Protein AF-A0A8J5I8L0-F1 (afdb_monomer_lite)

Organism: Zingiber officinale (NCBI:txid94328)

Radius of gyration: 16.62 Å; chains: 1; bounding box: 38×34×37 Å

Sequence (85 aa):
MPVIEFSGFLRFTSRHASEVERYSDRKYNVDNLRIIQLGIALFYAIVNQPMPRVAWQINFSDFDPDVDYCSPEPMRMLKNSGINL

InterPro domains:
  IPR012337 Ribonuclease H-like superfamily [SSF53098] (5-84)
  IPR036397 Ribonuclease H superfamily [G3DSA:3.30.420.10] (3-85)
  IPR039637 CCR4-NOT transcription complex subunit 7/8/Pop2 [PTHR10797] (5-85)

Foldseek 3Di:
DKDWDWLAAPDDDDPPDDPVSVVVRVCVRVVQIDTA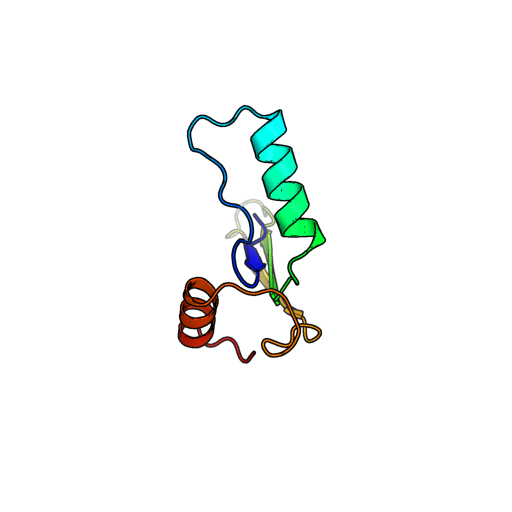KIKDKDWDDDPPDDTDIDIDMDGDDPDDPVPGDHDPPSVVVCVVVVDDD

Structure (mmCIF, N/CA/C/O backbone):
data_AF-A0A8J5I8L0-F1
#
_entry.id   AF-A0A8J5I8L0-F1
#
loop_
_atom_site.group_PDB
_atom_site.id
_atom_site.type_symbol
_atom_site.label_atom_id
_atom_site.label_alt_id
_atom_site.label_comp_id
_atom_site.label_asym_id
_atom_site.label_entity_id
_atom_site.label_seq_id
_atom_site.pdbx_PDB_ins_code
_atom_site.Cartn_x
_atom_site.Cartn_y
_atom_site.Cartn_z
_atom_site.occupancy
_atom_site.B_iso_or_equiv
_atom_site.auth_seq_id
_atom_site.auth_comp_id
_atom_site.auth_asym_id
_atom_site.auth_atom_id
_atom_site.pdbx_PDB_model_num
ATOM 1 N N . MET A 1 1 ? 9.152 7.410 -8.622 1.00 60.34 1 MET A N 1
ATOM 2 C CA . MET A 1 1 ? 8.124 7.253 -7.573 1.00 60.34 1 MET A CA 1
ATOM 3 C C . MET A 1 1 ? 8.032 5.773 -7.259 1.00 60.34 1 MET A C 1
ATOM 5 O O . MET A 1 1 ? 7.912 5.017 -8.219 1.00 60.34 1 MET A O 1
ATOM 9 N N . PRO A 1 2 ? 8.175 5.349 -5.993 1.00 78.81 2 PRO A N 1
ATOM 10 C CA . PRO A 1 2 ? 7.870 3.976 -5.620 1.00 78.81 2 PRO A CA 1
ATOM 11 C C . PRO A 1 2 ? 6.361 3.727 -5.740 1.00 78.81 2 PRO A C 1
ATOM 13 O O . PRO A 1 2 ? 5.564 4.651 -5.565 1.00 78.81 2 PRO A O 1
ATOM 16 N N . VAL A 1 3 ? 5.985 2.490 -6.041 1.00 86.38 3 VAL A N 1
ATOM 17 C CA . VAL A 1 3 ? 4.597 2.013 -6.003 1.00 86.38 3 VAL A CA 1
ATOM 18 C C . VAL A 1 3 ? 4.487 1.069 -4.815 1.00 86.38 3 VAL A C 1
ATOM 20 O O . VAL A 1 3 ? 5.371 0.241 -4.621 1.00 86.38 3 VAL A O 1
ATOM 23 N N . ILE A 1 4 ? 3.452 1.219 -3.994 1.00 90.06 4 ILE A N 1
ATOM 24 C CA . ILE A 1 4 ? 3.226 0.361 -2.828 1.00 90.06 4 ILE A CA 1
ATOM 25 C C . ILE A 1 4 ? 1.818 -0.199 -2.927 1.00 90.06 4 ILE A C 1
ATOM 27 O O . ILE A 1 4 ? 0.881 0.553 -3.201 1.00 90.06 4 ILE A O 1
ATOM 31 N N . GLU A 1 5 ? 1.683 -1.494 -2.669 1.00 89.88 5 GLU A N 1
ATOM 32 C CA . GLU A 1 5 ? 0.395 -2.173 -2.612 1.00 89.88 5 GLU A CA 1
ATOM 33 C C . GLU A 1 5 ? 0.122 -2.691 -1.197 1.00 89.88 5 GLU A C 1
ATOM 35 O O . GLU A 1 5 ? 0.999 -3.263 -0.545 1.00 89.88 5 GLU A O 1
ATOM 40 N N . PHE A 1 6 ? -1.108 -2.471 -0.732 1.00 90.19 6 PHE A N 1
ATOM 41 C CA . PHE A 1 6 ? -1.616 -2.858 0.585 1.00 90.19 6 PHE A CA 1
ATOM 42 C C . PHE A 1 6 ? -2.938 -3.606 0.428 1.00 90.19 6 PHE A C 1
ATOM 44 O O . PHE A 1 6 ? -3.636 -3.443 -0.574 1.00 90.19 6 PHE A O 1
ATOM 51 N N . SER A 1 7 ? -3.346 -4.324 1.473 1.00 87.38 7 SER A N 1
ATOM 52 C CA . SER A 1 7 ? -4.617 -5.057 1.548 1.00 87.38 7 SER A CA 1
ATOM 53 C C . SER A 1 7 ? -5.880 -4.175 1.660 1.00 87.38 7 SER A C 1
ATOM 55 O O . SER A 1 7 ? -6.963 -4.677 1.974 1.00 87.38 7 SER A O 1
ATOM 57 N N . GLY A 1 8 ? -5.778 -2.866 1.388 1.00 88.44 8 GLY A N 1
ATOM 58 C CA . GLY A 1 8 ? -6.908 -1.941 1.276 1.00 88.44 8 GLY A CA 1
ATOM 59 C C . GLY A 1 8 ? -6.845 -0.726 2.205 1.00 88.44 8 GLY A C 1
ATOM 60 O O . GLY A 1 8 ? -5.798 -0.102 2.356 1.00 88.44 8 GLY A O 1
ATOM 61 N N . PHE A 1 9 ? -7.995 -0.367 2.787 1.00 88.31 9 PHE A N 1
ATOM 62 C CA . PHE A 1 9 ? -8.163 0.740 3.739 1.00 88.31 9 PHE A CA 1
ATOM 63 C C . PHE A 1 9 ? -9.146 0.326 4.841 1.00 88.31 9 PHE A C 1
ATOM 65 O O . PHE A 1 9 ? -10.216 -0.203 4.543 1.00 88.31 9 PHE A O 1
ATOM 72 N N . LEU A 1 10 ? -8.805 0.603 6.101 1.00 90.25 10 LEU A N 1
ATOM 73 C CA . LEU A 1 10 ? -9.661 0.388 7.276 1.00 90.25 10 LEU A CA 1
ATOM 74 C C . LEU A 1 10 ? -10.413 1.661 7.668 1.00 90.25 10 LEU A C 1
ATOM 76 O O . LEU A 1 10 ? -11.566 1.608 8.088 1.00 90.25 10 LEU A O 1
ATOM 80 N N . ARG A 1 11 ? -9.766 2.820 7.511 1.00 93.19 11 ARG A N 1
ATOM 81 C CA . ARG A 1 11 ? -10.380 4.140 7.672 1.00 93.19 11 ARG A CA 1
ATOM 82 C C . ARG A 1 11 ? -10.397 4.885 6.354 1.00 93.19 11 ARG A C 1
ATOM 84 O O . ARG A 1 11 ? -9.358 5.048 5.713 1.00 93.19 11 ARG A O 1
ATOM 91 N N . PHE A 1 12 ? -11.578 5.375 5.995 1.00 91.44 12 PHE A N 1
ATOM 92 C CA . PHE A 1 12 ? -11.766 6.269 4.864 1.00 91.44 12 PHE A CA 1
ATOM 93 C C . PHE A 1 12 ? -11.616 7.711 5.320 1.00 91.44 12 PHE A C 1
ATOM 95 O O . PHE A 1 12 ? -12.298 8.159 6.239 1.00 91.44 12 PHE A O 1
ATOM 102 N N . THR A 1 13 ? -10.763 8.450 4.627 1.00 93.06 13 THR A N 1
ATOM 103 C CA . THR A 1 13 ? -10.559 9.864 4.910 1.00 93.06 13 THR A CA 1
ATOM 104 C C . THR A 1 13 ? -11.557 10.710 4.135 1.00 93.06 13 THR A C 1
ATOM 106 O O . THR A 1 13 ? -11.656 10.617 2.909 1.00 93.06 13 THR A O 1
ATOM 109 N N . SER A 1 14 ? -12.292 11.568 4.844 1.00 94.44 14 SER A N 1
ATOM 110 C CA . SER A 1 14 ? -13.220 12.511 4.216 1.00 94.44 14 SER A CA 1
ATOM 111 C C . SER A 1 14 ? -12.495 13.444 3.241 1.00 94.44 14 SER A C 1
ATOM 113 O O . SER A 1 14 ? -11.386 13.917 3.500 1.00 94.44 14 SER A O 1
ATOM 115 N N . ARG A 1 15 ? -13.158 13.796 2.130 1.00 93.56 15 ARG A N 1
ATOM 116 C CA . ARG A 1 15 ? -12.636 14.788 1.172 1.00 93.56 15 ARG A CA 1
ATOM 117 C C . ARG A 1 15 ? -12.352 16.140 1.833 1.00 93.56 15 ARG A C 1
ATOM 119 O O . ARG A 1 15 ? -11.380 16.795 1.456 1.00 93.56 15 ARG A O 1
ATOM 126 N N . HIS A 1 16 ? -13.150 16.505 2.835 1.00 96.56 16 HIS A N 1
ATOM 127 C CA . HIS A 1 16 ? -13.047 17.763 3.577 1.00 96.56 16 HIS A CA 1
ATOM 128 C C . HIS A 1 16 ? -12.268 17.640 4.895 1.00 96.56 16 HIS A C 1
ATOM 130 O O . HIS A 1 16 ? -12.261 18.589 5.671 1.00 96.56 16 HIS A O 1
ATOM 136 N N . ALA A 1 17 ? -11.629 16.495 5.155 1.00 96.00 17 ALA A N 1
ATOM 137 C CA . ALA A 1 17 ? -10.806 16.309 6.345 1.00 96.00 17 ALA A CA 1
ATOM 138 C C . ALA A 1 17 ? -9.646 17.314 6.374 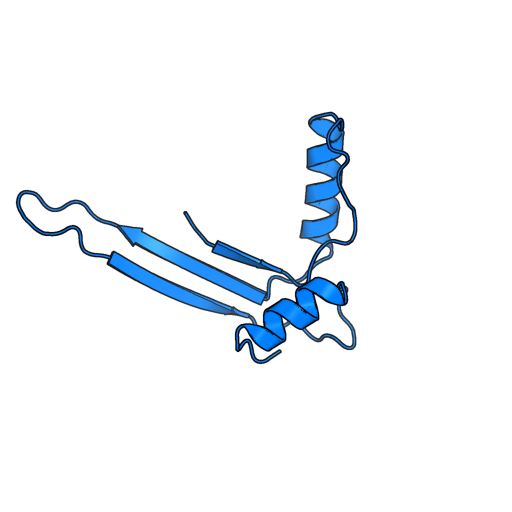1.00 96.00 17 ALA A C 1
ATOM 140 O O . ALA A 1 17 ? -8.997 17.562 5.348 1.00 96.00 17 ALA A O 1
ATOM 141 N N . SER A 1 18 ? -9.369 17.843 7.563 1.00 97.69 18 SER A N 1
ATOM 142 C CA . SER A 1 18 ? -8.164 18.617 7.849 1.00 97.69 18 S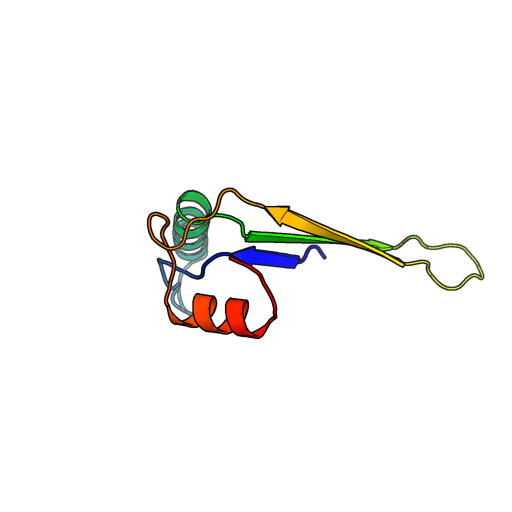ER A CA 1
ATOM 143 C C . SER A 1 18 ? -6.899 17.782 7.618 1.00 97.69 18 SER A C 1
ATOM 145 O O . SER A 1 18 ? -6.938 16.552 7.537 1.00 97.69 18 SER A O 1
ATOM 147 N N . GLU A 1 19 ? -5.737 18.431 7.532 1.00 97.50 19 GLU A N 1
ATOM 148 C CA . GLU A 1 19 ? -4.465 17.711 7.380 1.00 97.50 19 GLU A CA 1
ATOM 149 C C . GLU A 1 19 ? -4.162 16.792 8.569 1.00 97.50 19 GLU A C 1
ATOM 151 O O . GLU A 1 19 ? -3.630 15.699 8.379 1.00 97.50 19 GLU A O 1
ATOM 156 N N . VAL A 1 20 ? -4.559 17.197 9.779 1.00 97.75 20 VAL A N 1
ATOM 157 C CA . VAL A 1 20 ? -4.391 16.399 11.001 1.00 97.75 20 VAL A CA 1
ATOM 158 C C . VAL A 1 20 ? -5.232 15.126 10.935 1.00 97.75 20 VAL A C 1
ATOM 160 O O . VAL A 1 20 ? -4.721 14.038 11.191 1.00 97.75 20 VAL A O 1
ATOM 163 N N . GLU A 1 21 ? -6.498 15.237 10.533 1.00 97.44 21 GLU A N 1
ATOM 164 C CA . GLU A 1 21 ? -7.380 14.079 10.349 1.00 97.44 21 GLU A CA 1
ATOM 165 C C . GLU A 1 21 ? -6.870 13.168 9.228 1.00 97.44 21 GLU A C 1
ATOM 167 O O . GLU A 1 21 ? -6.759 11.959 9.420 1.00 97.44 21 GLU A O 1
ATOM 172 N N . ARG A 1 22 ? -6.451 13.746 8.092 1.00 96.88 22 ARG A N 1
ATOM 173 C CA . ARG A 1 22 ? -5.856 12.999 6.970 1.00 96.88 22 ARG A CA 1
ATOM 174 C C . ARG A 1 22 ? -4.626 12.209 7.395 1.00 96.88 22 ARG A C 1
ATOM 176 O O . ARG A 1 22 ? -4.467 11.055 6.997 1.00 96.88 22 ARG A O 1
ATOM 183 N N . TYR A 1 23 ? -3.745 12.829 8.175 1.00 96.69 23 TYR A N 1
ATOM 184 C CA . TYR A 1 23 ? -2.561 12.157 8.690 1.00 96.69 23 TYR A CA 1
ATOM 185 C C . TYR A 1 23 ? -2.935 11.057 9.685 1.00 96.69 23 TYR A C 1
ATOM 187 O O . TYR A 1 23 ? -2.408 9.953 9.580 1.00 96.69 23 TYR A O 1
ATOM 195 N N . SER A 1 24 ? -3.864 11.329 10.603 1.00 97.44 24 SER A N 1
ATOM 196 C CA . SER A 1 24 ? -4.338 10.364 11.599 1.00 97.44 24 SER A CA 1
ATOM 197 C C . SER A 1 24 ? -4.933 9.110 10.949 1.00 97.44 24 SER A C 1
ATOM 199 O O . SER A 1 24 ? -4.537 7.992 11.281 1.00 97.44 24 SER A O 1
ATOM 201 N N . ASP A 1 25 ? -5.808 9.277 9.954 1.00 96.38 25 ASP A N 1
ATOM 202 C CA . ASP A 1 25 ? -6.403 8.161 9.214 1.00 96.38 25 ASP A CA 1
ATOM 203 C C . ASP A 1 25 ? -5.359 7.378 8.417 1.00 96.38 25 ASP A C 1
ATOM 205 O O . ASP A 1 25 ? -5.354 6.145 8.433 1.00 96.38 25 ASP A O 1
ATOM 209 N N . ARG A 1 26 ? -4.439 8.077 7.735 1.00 94.94 26 ARG A N 1
ATOM 210 C CA . ARG A 1 26 ? -3.338 7.427 7.016 1.00 94.94 26 ARG A CA 1
ATOM 211 C C . ARG A 1 26 ? -2.465 6.628 7.975 1.00 94.94 26 ARG A C 1
ATOM 213 O O . ARG A 1 26 ? -2.162 5.479 7.677 1.00 94.94 26 ARG A O 1
ATOM 220 N N . LYS A 1 27 ? -2.072 7.220 9.105 1.00 96.31 27 LYS A N 1
ATOM 221 C CA 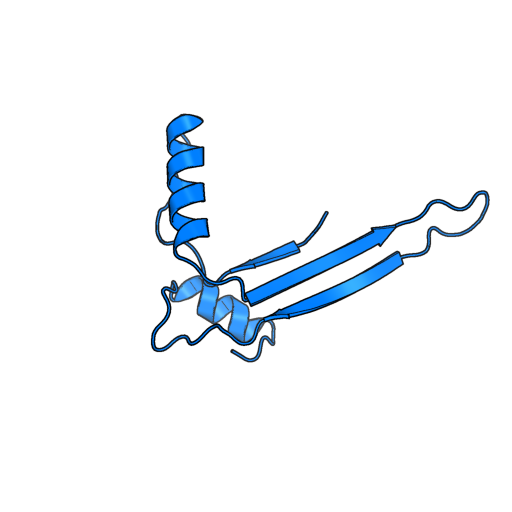. LYS A 1 27 ? -1.255 6.561 10.124 1.00 96.31 27 LYS A CA 1
ATOM 222 C C . LYS A 1 27 ? -1.954 5.312 10.646 1.00 96.31 27 LYS A C 1
ATOM 224 O O . LYS A 1 27 ? -1.337 4.260 10.677 1.00 96.31 27 LYS A O 1
ATOM 229 N N . TYR A 1 28 ? -3.243 5.407 10.968 1.00 95.88 28 TYR A N 1
ATOM 230 C CA . TYR A 1 28 ? -4.019 4.253 11.410 1.00 95.88 28 TYR A CA 1
ATOM 231 C C . TYR A 1 28 ? -4.020 3.125 10.370 1.00 95.88 28 TYR A C 1
ATOM 233 O O . TYR A 1 28 ? -3.782 1.977 10.723 1.00 95.88 28 TYR A O 1
ATOM 241 N N . ASN A 1 29 ? -4.236 3.434 9.089 1.00 94.25 29 ASN A N 1
ATOM 242 C CA . ASN A 1 29 ? -4.179 2.424 8.030 1.00 94.25 29 ASN A CA 1
ATOM 243 C C . ASN A 1 29 ? -2.777 1.806 7.896 1.00 94.25 29 ASN A C 1
ATOM 245 O O . ASN A 1 29 ? -2.659 0.589 7.844 1.00 94.25 29 ASN A O 1
ATOM 249 N N . VAL A 1 30 ? -1.722 2.626 7.883 1.00 93.81 30 VAL A N 1
ATOM 250 C CA . VAL A 1 30 ? -0.331 2.158 7.742 1.00 93.81 30 VAL A CA 1
ATOM 251 C C . VAL A 1 30 ? 0.114 1.307 8.931 1.00 93.81 30 VAL A C 1
ATOM 253 O O . VAL A 1 30 ? 0.809 0.319 8.735 1.00 93.81 30 VAL A O 1
ATOM 256 N N . ASP A 1 31 ? -0.294 1.661 10.149 1.00 95.06 31 ASP A N 1
ATOM 257 C CA . ASP A 1 31 ? 0.084 0.924 11.358 1.00 95.06 31 ASP A CA 1
ATOM 258 C C . ASP A 1 31 ? -0.619 -0.447 11.463 1.00 95.06 31 ASP A C 1
ATOM 260 O O . ASP A 1 31 ? -0.141 -1.314 12.190 1.00 95.06 31 ASP A O 1
ATOM 264 N N . ASN A 1 32 ? -1.760 -0.644 10.785 1.00 93.81 32 ASN A N 1
ATOM 265 C CA . ASN A 1 32 ? -2.605 -1.839 10.943 1.00 93.81 32 ASN A CA 1
ATOM 266 C C . ASN A 1 32 ? -2.682 -2.734 9.696 1.00 93.81 32 ASN A C 1
ATOM 268 O O . ASN A 1 32 ? -3.159 -3.862 9.801 1.00 93.81 32 ASN A O 1
ATOM 272 N N . LEU A 1 33 ? -2.260 -2.253 8.526 1.00 92.88 33 LEU A N 1
ATOM 273 C CA . LEU A 1 33 ? -2.266 -3.027 7.285 1.00 92.88 33 LEU A CA 1
ATOM 274 C C . LEU A 1 33 ? -0.866 -3.535 6.953 1.00 92.88 33 LEU A C 1
ATOM 276 O O . LEU A 1 33 ? 0.130 -2.834 7.131 1.00 92.88 33 LEU A O 1
ATOM 280 N N . ARG A 1 34 ? -0.802 -4.743 6.395 1.00 91.38 34 ARG A N 1
ATOM 281 C CA . ARG A 1 34 ? 0.436 -5.310 5.857 1.00 91.38 34 ARG A CA 1
ATOM 282 C C . ARG A 1 34 ? 0.723 -4.761 4.463 1.00 91.38 34 ARG A C 1
ATOM 284 O O . ARG A 1 34 ? -0.186 -4.586 3.646 1.00 91.38 34 ARG A O 1
ATOM 291 N N . ILE A 1 35 ? 2.001 -4.506 4.193 1.00 91.81 35 ILE A N 1
ATOM 292 C CA . ILE A 1 35 ? 2.488 -4.231 2.838 1.00 91.81 35 ILE A CA 1
ATOM 293 C C . ILE A 1 35 ? 2.516 -5.560 2.084 1.00 91.81 35 ILE A C 1
ATOM 295 O O . ILE A 1 35 ? 3.040 -6.539 2.597 1.00 91.81 35 ILE A O 1
ATOM 299 N N . ILE A 1 36 ? 1.996 -5.578 0.859 1.00 91.88 36 ILE A N 1
ATOM 300 C CA . ILE A 1 36 ? 2.006 -6.768 -0.003 1.00 91.88 36 ILE A CA 1
ATOM 301 C C . ILE A 1 36 ? 3.155 -6.659 -1.010 1.00 91.88 36 ILE A C 1
ATOM 303 O O . ILE A 1 36 ? 3.921 -7.605 -1.203 1.00 91.88 36 ILE A O 1
ATOM 307 N N . GLN A 1 37 ? 3.322 -5.485 -1.629 1.00 93.06 37 GLN A N 1
ATOM 308 C CA . GLN A 1 37 ? 4.372 -5.247 -2.623 1.00 93.06 37 GLN A CA 1
ATOM 309 C C . GLN A 1 37 ? 4.977 -3.847 -2.524 1.00 93.06 37 GLN A C 1
ATOM 311 O O . GLN A 1 37 ? 4.300 -2.872 -2.193 1.00 93.06 37 GLN A O 1
ATOM 316 N N . LEU A 1 38 ? 6.258 -3.749 -2.886 1.00 93.31 38 LEU A N 1
ATOM 317 C CA . LEU A 1 38 ? 6.985 -2.496 -3.080 1.00 93.31 38 LEU A CA 1
ATOM 318 C C . LEU A 1 38 ? 7.691 -2.505 -4.443 1.00 93.31 38 LEU A C 1
ATOM 320 O O . LEU A 1 38 ? 8.667 -3.223 -4.656 1.00 93.31 38 LEU A O 1
ATOM 324 N N . GLY A 1 39 ? 7.212 -1.670 -5.358 1.00 92.94 39 GLY A N 1
ATOM 325 C CA . GLY A 1 39 ? 7.840 -1.374 -6.639 1.00 92.94 39 GLY A CA 1
ATOM 326 C C . GLY A 1 39 ? 8.801 -0.191 -6.530 1.00 92.94 39 GLY A C 1
ATOM 327 O O . GLY A 1 39 ? 8.416 0.897 -6.100 1.00 92.94 39 GLY A O 1
ATOM 328 N N . ILE A 1 40 ? 10.047 -0.370 -6.960 1.00 93.00 40 ILE A N 1
ATOM 329 C CA . ILE A 1 40 ? 11.080 0.671 -6.988 1.00 93.00 40 ILE A CA 1
ATOM 330 C C . ILE A 1 40 ? 11.577 0.817 -8.421 1.00 93.00 40 ILE A C 1
ATOM 332 O O . ILE A 1 40 ? 12.073 -0.142 -9.003 1.00 93.00 40 ILE A O 1
ATOM 336 N N . ALA A 1 41 ? 11.492 2.027 -8.973 1.00 90.50 41 ALA A N 1
ATOM 337 C CA . ALA A 1 41 ? 12.047 2.356 -10.282 1.00 90.50 41 ALA A CA 1
ATOM 338 C C . ALA A 1 41 ? 13.179 3.379 -10.135 1.00 90.50 41 ALA A C 1
ATOM 340 O O . ALA A 1 41 ? 12.962 4.485 -9.628 1.00 90.50 41 ALA A O 1
ATOM 341 N N . LEU A 1 42 ? 14.374 3.002 -10.585 1.00 87.50 42 LEU A N 1
ATOM 342 C CA . LEU A 1 42 ? 15.544 3.865 -10.662 1.00 87.50 42 LEU A CA 1
ATOM 343 C C . LEU A 1 42 ? 15.740 4.361 -12.091 1.00 87.50 42 LEU A C 1
ATOM 345 O O . LEU A 1 42 ? 15.679 3.606 -13.064 1.00 87.50 42 LEU A O 1
ATOM 349 N N . PHE A 1 43 ? 16.020 5.654 -12.177 1.00 85.88 43 PHE A N 1
ATOM 350 C CA . PHE A 1 43 ? 16.259 6.378 -13.410 1.00 85.88 43 PHE A CA 1
ATOM 351 C C . PHE A 1 43 ? 17.563 7.144 -13.238 1.00 85.88 43 PHE A C 1
ATOM 353 O O . PHE A 1 43 ? 17.717 7.867 -12.254 1.00 85.88 43 PHE A O 1
ATOM 360 N N . TYR A 1 44 ? 18.495 6.992 -14.171 1.00 81.31 44 TYR A N 1
ATOM 361 C CA . TYR A 1 44 ? 19.741 7.750 -14.150 1.00 81.31 44 TYR A CA 1
ATOM 362 C C . TYR A 1 44 ? 19.946 8.452 -15.483 1.00 81.31 44 TYR A C 1
ATOM 364 O O . TYR A 1 44 ? 19.801 7.858 -16.550 1.00 81.31 44 TYR A O 1
ATOM 372 N N . ALA A 1 45 ? 20.246 9.746 -15.415 1.00 83.12 45 ALA A N 1
ATOM 373 C CA . ALA A 1 45 ? 20.519 10.544 -16.595 1.00 83.12 45 ALA A CA 1
ATOM 374 C C . ALA A 1 45 ? 21.953 10.281 -17.063 1.00 83.12 45 ALA A C 1
ATOM 376 O O . ALA A 1 45 ? 22.905 10.484 -16.312 1.00 83.12 45 ALA A O 1
ATOM 377 N N . ILE A 1 46 ? 22.100 9.861 -18.317 1.00 80.50 46 ILE A N 1
ATOM 378 C CA . ILE A 1 46 ? 23.385 9.816 -19.011 1.00 80.50 46 ILE A CA 1
ATOM 379 C C . ILE A 1 46 ? 23.310 10.823 -20.157 1.00 80.50 46 ILE A C 1
ATOM 381 O O . ILE A 1 46 ? 22.346 10.829 -20.925 1.00 80.50 46 ILE A O 1
ATOM 385 N N . VAL A 1 47 ? 24.323 11.680 -20.275 1.00 84.50 47 VAL A N 1
ATOM 386 C CA . VAL A 1 47 ? 24.413 12.657 -21.365 1.00 84.50 47 VAL A CA 1
ATOM 387 C C . VAL A 1 47 ? 24.433 11.918 -22.707 1.00 84.50 47 VAL A C 1
ATOM 389 O O . VAL A 1 47 ? 25.220 10.994 -22.897 1.00 84.50 47 VAL A O 1
ATOM 392 N N . ASN A 1 48 ? 23.575 12.335 -23.641 1.00 83.94 48 ASN A N 1
ATOM 393 C CA . ASN A 1 48 ? 23.488 11.799 -25.006 1.00 83.94 48 ASN A CA 1
ATOM 394 C C . ASN A 1 48 ? 23.190 10.288 -25.109 1.00 83.94 48 ASN A C 1
ATOM 396 O O . ASN A 1 48 ? 23.554 9.659 -26.101 1.00 83.94 48 ASN A O 1
ATOM 400 N N . GLN A 1 49 ? 22.529 9.694 -24.111 1.00 76.88 49 GLN A N 1
ATOM 401 C CA . GLN A 1 49 ? 22.082 8.299 -24.145 1.00 76.88 49 GLN A CA 1
ATOM 402 C C . GLN A 1 49 ? 20.625 8.189 -23.669 1.00 76.88 49 GLN A C 1
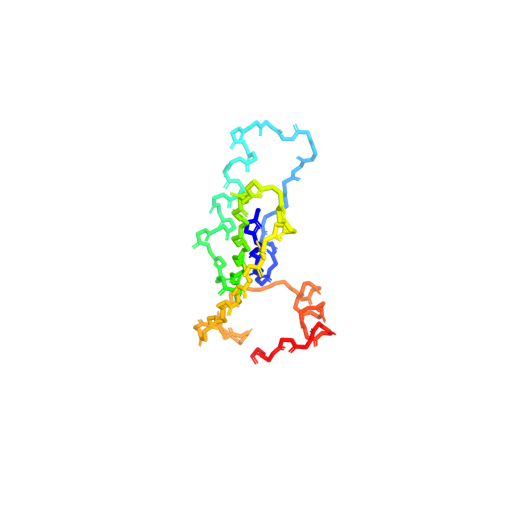ATOM 404 O O . GLN A 1 49 ? 20.176 9.004 -22.856 1.00 76.88 49 GLN A O 1
ATOM 409 N N . PRO A 1 50 ? 19.859 7.193 -24.149 1.00 76.25 50 PRO A N 1
ATOM 410 C CA . PRO A 1 50 ? 1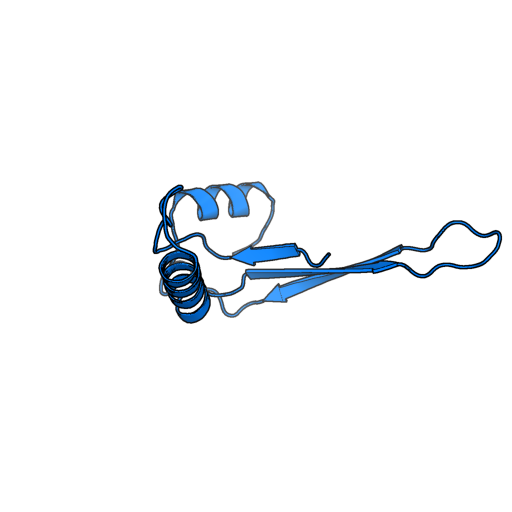8.525 6.931 -23.628 1.00 76.25 50 PRO A CA 1
ATOM 411 C C . PRO A 1 50 ? 18.601 6.618 -22.130 1.00 76.25 50 PRO A C 1
ATOM 413 O O . PRO A 1 50 ? 19.397 5.785 -21.707 1.00 76.25 50 PRO A O 1
ATOM 416 N N . MET A 1 51 ? 17.764 7.296 -21.336 1.00 72.75 51 MET A N 1
ATOM 417 C CA . MET A 1 51 ? 17.747 7.178 -19.876 1.00 72.75 51 MET A CA 1
ATOM 418 C C . MET A 1 51 ? 17.478 5.724 -19.470 1.00 72.75 51 MET A C 1
ATOM 420 O O . MET A 1 51 ? 16.353 5.245 -19.695 1.00 72.75 51 MET A O 1
ATOM 424 N N . PRO A 1 52 ? 18.456 5.006 -18.892 1.00 70.12 52 PRO A N 1
ATOM 425 C CA . PRO A 1 52 ? 18.232 3.617 -18.556 1.00 70.12 52 PRO A CA 1
ATOM 426 C C . PRO A 1 52 ? 17.323 3.530 -17.333 1.00 70.12 52 PRO A C 1
ATOM 428 O O . PRO A 1 52 ? 17.305 4.410 -16.464 1.00 70.12 52 PRO A O 1
ATOM 431 N N . ARG A 1 53 ? 16.515 2.473 -17.311 1.00 79.12 53 ARG A N 1
ATOM 432 C CA . ARG A 1 53 ? 15.459 2.270 -16.323 1.00 79.12 53 ARG A CA 1
ATOM 433 C C . ARG A 1 53 ? 15.630 0.893 -15.725 1.00 79.12 53 ARG A C 1
ATOM 435 O O . ARG A 1 53 ? 15.587 -0.091 -16.459 1.00 79.12 53 ARG A O 1
ATOM 442 N N . VAL A 1 54 ? 15.823 0.836 -14.416 1.00 87.19 54 VAL A N 1
ATOM 443 C CA . VAL A 1 54 ? 15.801 -0.426 -13.677 1.00 87.19 54 VAL A CA 1
ATOM 444 C C . VAL A 1 54 ? 14.605 -0.388 -12.747 1.00 87.19 54 VAL A C 1
ATOM 446 O O . VAL A 1 54 ? 14.400 0.603 -12.047 1.00 87.19 54 VAL A O 1
ATOM 449 N N . ALA A 1 55 ? 13.800 -1.443 -12.777 1.00 91.06 55 ALA A N 1
ATOM 450 C CA . ALA A 1 55 ? 12.654 -1.599 -11.901 1.00 91.06 55 ALA A CA 1
ATOM 451 C C . ALA A 1 55 ? 12.790 -2.903 -11.117 1.00 91.06 55 ALA A C 1
ATOM 453 O O . ALA A 1 55 ? 13.092 -3.947 -11.692 1.00 91.06 55 ALA A O 1
ATOM 454 N N . TRP A 1 56 ? 12.551 -2.823 -9.814 1.00 92.12 56 TRP A N 1
ATOM 455 C CA . TRP A 1 56 ? 12.408 -3.971 -8.931 1.00 92.12 56 TRP A CA 1
ATOM 456 C C . TRP A 1 56 ? 11.005 -3.989 -8.358 1.00 92.12 56 TRP A C 1
ATOM 458 O O . TRP A 1 56 ? 10.431 -2.939 -8.068 1.00 92.12 56 TRP A O 1
ATOM 468 N N . GLN A 1 57 ? 10.498 -5.193 -8.145 1.00 93.25 57 GLN A N 1
ATOM 469 C CA . GLN A 1 57 ? 9.308 -5.442 -7.356 1.00 93.25 57 GLN A CA 1
ATOM 470 C C . GLN A 1 57 ? 9.698 -6.378 -6.221 1.00 93.25 57 GLN A C 1
ATOM 472 O O . GLN A 1 57 ? 10.234 -7.461 -6.453 1.00 93.25 57 GLN A O 1
ATOM 477 N N . ILE A 1 58 ? 9.460 -5.930 -4.998 1.00 93.19 58 ILE A N 1
ATOM 478 C CA . ILE A 1 58 ? 9.675 -6.704 -3.784 1.00 93.19 58 ILE A CA 1
ATOM 479 C C . ILE A 1 58 ? 8.303 -7.203 -3.347 1.00 93.19 58 ILE A C 1
ATOM 481 O O . ILE A 1 58 ? 7.414 -6.391 -3.097 1.00 93.19 58 ILE A O 1
ATOM 485 N N . ASN A 1 59 ? 8.139 -8.524 -3.284 1.00 92.88 59 ASN A N 1
ATOM 486 C CA . ASN A 1 59 ? 6.929 -9.171 -2.785 1.00 92.88 59 ASN A CA 1
ATOM 487 C C . ASN A 1 59 ? 7.180 -9.616 -1.346 1.00 92.88 59 ASN A C 1
ATOM 489 O O . ASN A 1 59 ? 8.158 -10.322 -1.088 1.00 92.88 59 ASN A O 1
ATOM 493 N N . PHE A 1 60 ? 6.315 -9.199 -0.432 1.00 91.94 60 PHE A N 1
ATOM 494 C CA . PHE A 1 60 ? 6.357 -9.625 0.960 1.00 91.94 60 PHE A CA 1
ATOM 495 C C . PHE A 1 60 ? 5.498 -10.881 1.128 1.00 91.94 60 PHE A C 1
ATOM 497 O O . PHE A 1 60 ? 4.512 -11.059 0.417 1.00 91.94 60 PHE A O 1
ATOM 504 N N . SER A 1 61 ? 5.899 -11.775 2.030 1.00 88.50 61 SER A N 1
ATOM 505 C CA . SER A 1 61 ? 5.234 -13.068 2.252 1.00 88.50 61 SER A CA 1
ATOM 506 C C . SER A 1 61 ? 4.639 -13.201 3.655 1.00 88.50 61 SER A C 1
ATOM 508 O O . SER A 1 61 ? 4.366 -14.313 4.092 1.00 88.50 61 SER A O 1
ATOM 510 N N . ASP A 1 62 ? 4.533 -12.103 4.402 1.00 88.44 62 ASP A N 1
ATOM 511 C CA . ASP A 1 62 ? 4.006 -12.064 5.770 1.00 88.44 62 ASP A CA 1
ATOM 512 C C . ASP A 1 62 ? 2.539 -11.616 5.834 1.00 88.44 62 ASP A C 1
ATOM 514 O O . ASP A 1 62 ? 2.061 -11.281 6.914 1.00 88.44 62 ASP A O 1
ATOM 518 N N . PHE A 1 63 ? 1.848 -11.589 4.692 1.00 90.69 63 PHE A N 1
ATOM 519 C CA . PHE A 1 63 ? 0.420 -11.315 4.609 1.00 90.69 63 PHE A CA 1
ATOM 520 C C . PHE A 1 63 ? -0.366 -12.624 4.538 1.00 90.69 63 PHE A C 1
ATOM 522 O O . PHE A 1 63 ? -0.098 -13.454 3.672 1.00 90.69 63 PHE A O 1
ATOM 529 N N . ASP A 1 64 ? -1.359 -12.772 5.407 1.00 89.31 64 ASP A N 1
ATOM 530 C CA . ASP A 1 64 ? -2.299 -13.887 5.407 1.00 89.31 64 ASP A CA 1
ATOM 531 C C . ASP A 1 64 ? -3.743 -13.343 5.468 1.00 89.31 64 ASP A C 1
ATOM 533 O O . ASP A 1 64 ? -4.136 -12.726 6.463 1.00 89.31 64 ASP A O 1
ATOM 537 N N . PRO A 1 65 ? -4.563 -13.548 4.417 1.00 87.31 65 PRO A N 1
ATOM 538 C CA . PRO A 1 65 ? -5.912 -12.994 4.339 1.00 87.31 65 PRO A CA 1
ATOM 539 C C . PRO A 1 65 ? -6.893 -13.568 5.373 1.00 87.31 65 PRO A C 1
ATOM 541 O O . PRO A 1 65 ? -7.951 -12.967 5.569 1.00 87.31 65 PRO A O 1
ATOM 544 N N . ASP A 1 66 ? -6.579 -14.702 6.008 1.00 88.50 66 ASP A N 1
ATOM 545 C CA . ASP A 1 66 ? -7.440 -15.324 7.016 1.00 88.50 66 ASP A CA 1
ATOM 546 C C . ASP A 1 66 ? -7.235 -14.716 8.417 1.00 88.50 66 ASP A C 1
ATOM 548 O O . ASP A 1 66 ? -8.108 -14.846 9.282 1.00 88.50 66 ASP A O 1
ATOM 552 N N . VAL A 1 67 ? -6.111 -14.025 8.649 1.00 89.88 67 VAL A N 1
ATOM 553 C CA . VAL A 1 67 ? -5.748 -13.448 9.959 1.00 89.88 67 VAL A CA 1
ATOM 554 C C . VAL A 1 67 ? -5.487 -11.942 9.925 1.00 89.88 67 VAL A C 1
ATOM 556 O O . VAL A 1 67 ? -5.771 -11.259 10.911 1.00 89.88 67 VAL A O 1
ATOM 559 N N . ASP A 1 68 ? -4.957 -11.406 8.824 1.00 90.94 68 ASP A N 1
ATOM 560 C CA . ASP A 1 68 ? -4.615 -9.992 8.704 1.00 90.94 68 ASP A CA 1
ATOM 561 C C . ASP A 1 68 ? -5.817 -9.141 8.290 1.00 90.94 68 ASP A C 1
ATOM 563 O O . ASP A 1 68 ? -6.710 -9.542 7.537 1.00 90.94 68 ASP A O 1
ATOM 567 N N . TYR A 1 69 ? -5.800 -7.883 8.733 1.00 90.06 69 TYR A N 1
ATOM 568 C CA . TYR A 1 69 ? -6.785 -6.908 8.296 1.00 90.06 69 TYR A CA 1
ATOM 569 C C . TYR A 1 69 ? -6.684 -6.665 6.784 1.00 90.06 69 TYR A C 1
ATOM 571 O O . TYR A 1 69 ? -5.639 -6.287 6.244 1.00 90.06 69 TYR A O 1
ATOM 579 N N . CYS A 1 70 ? -7.809 -6.834 6.096 1.00 87.62 70 CYS A N 1
ATOM 580 C CA . CYS A 1 70 ? -7.943 -6.556 4.674 1.00 87.62 70 CYS A CA 1
ATOM 581 C C . CYS A 1 70 ? -9.365 -6.091 4.342 1.00 87.62 70 CYS A C 1
ATOM 583 O O . CYS A 1 70 ? -10.314 -6.380 5.076 1.00 87.62 70 CYS A O 1
ATOM 585 N N . SER A 1 71 ? -9.529 -5.360 3.235 1.00 84.19 71 SER A N 1
ATOM 586 C CA . SER A 1 71 ? -10.856 -5.019 2.718 1.00 84.19 71 SER A CA 1
ATOM 587 C C . SER A 1 71 ? -11.196 -5.832 1.457 1.00 84.19 71 SER A C 1
ATOM 589 O O . SER A 1 71 ? -10.359 -5.967 0.562 1.00 84.19 71 SER A O 1
ATOM 591 N N . PRO A 1 72 ? -12.423 -6.383 1.331 1.00 82.19 72 PRO A N 1
ATOM 592 C CA . PRO A 1 72 ? -12.729 -7.376 0.293 1.00 82.19 72 PRO A CA 1
ATOM 593 C C . PRO A 1 72 ? -12.544 -6.887 -1.149 1.00 82.19 72 PRO A C 1
ATOM 595 O O . PRO A 1 72 ? -12.181 -7.665 -2.029 1.00 82.19 72 PRO A O 1
ATOM 598 N N . GLU A 1 73 ? -12.820 -5.610 -1.417 1.00 84.56 73 GLU A N 1
ATOM 599 C CA . GLU A 1 73 ? -12.784 -5.047 -2.770 1.00 84.56 73 GLU A CA 1
ATOM 600 C C . GLU A 1 73 ? -11.344 -4.900 -3.308 1.00 84.56 73 GLU A C 1
ATOM 602 O O . GLU A 1 73 ? -11.053 -5.509 -4.343 1.00 84.56 73 GLU A O 1
ATOM 607 N N . PRO A 1 74 ? -10.407 -4.226 -2.609 1.00 82.50 74 PRO A N 1
ATOM 608 C CA . PRO A 1 74 ? -8.985 -4.247 -2.956 1.00 82.50 74 PRO A CA 1
ATOM 609 C C . PRO A 1 74 ? -8.416 -5.659 -3.089 1.00 82.50 74 PRO A C 1
ATOM 611 O O . PRO A 1 74 ? -7.719 -5.941 -4.057 1.00 82.50 74 PRO A O 1
ATOM 614 N N . MET A 1 75 ? -8.786 -6.587 -2.202 1.00 85.69 75 MET A N 1
ATOM 615 C CA . MET A 1 75 ? -8.328 -7.978 -2.292 1.00 85.69 75 MET A CA 1
ATOM 616 C C . MET A 1 75 ? -8.760 -8.670 -3.590 1.00 85.69 75 MET A C 1
ATOM 618 O O . MET A 1 75 ? -7.984 -9.424 -4.180 1.00 85.69 75 MET A O 1
ATOM 622 N N . ARG A 1 76 ? -9.973 -8.395 -4.091 1.00 84.31 76 ARG A N 1
ATOM 623 C CA . ARG A 1 76 ? -10.405 -8.890 -5.411 1.00 84.31 76 ARG A CA 1
ATOM 624 C C . ARG A 1 76 ? -9.600 -8.259 -6.542 1.00 84.31 76 ARG A C 1
ATOM 626 O O . ARG A 1 76 ? -9.266 -8.960 -7.493 1.00 84.31 76 ARG A O 1
ATOM 633 N N . MET A 1 77 ? -9.277 -6.969 -6.448 1.00 85.44 77 MET A N 1
ATOM 634 C CA . MET A 1 77 ? -8.440 -6.298 -7.448 1.00 85.44 77 MET A CA 1
ATOM 635 C C . MET A 1 77 ? -7.027 -6.892 -7.502 1.00 85.44 77 MET A C 1
ATOM 637 O O . MET A 1 77 ? -6.546 -7.169 -8.596 1.00 85.44 77 MET A O 1
ATOM 641 N N . LEU A 1 78 ? -6.410 -7.156 -6.346 1.00 86.12 78 LEU A N 1
ATOM 642 C CA . LEU A 1 78 ? -5.069 -7.747 -6.246 1.00 86.12 78 LEU A CA 1
ATOM 643 C C . LEU A 1 78 ? -5.026 -9.187 -6.785 1.00 86.12 78 LEU A C 1
ATOM 645 O O . LEU A 1 78 ? -4.121 -9.554 -7.529 1.00 86.12 78 LEU A O 1
ATOM 649 N N . LYS A 1 79 ? -6.051 -10.004 -6.502 1.00 84.81 79 LYS A N 1
ATOM 650 C CA . LYS A 1 79 ? -6.163 -11.342 -7.117 1.00 84.81 79 LYS A CA 1
ATOM 651 C C . LYS A 1 79 ? -6.256 -11.260 -8.641 1.00 84.81 79 LYS A C 1
ATOM 653 O O . LYS A 1 79 ? -5.634 -12.050 -9.346 1.00 84.81 79 LYS A O 1
ATOM 658 N N . ASN A 1 80 ? -6.997 -10.281 -9.157 1.00 87.06 80 ASN A N 1
ATOM 659 C CA . ASN A 1 80 ? -7.147 -10.080 -10.597 1.00 87.06 80 ASN A CA 1
ATOM 660 C C . ASN A 1 80 ? -5.888 -9.498 -11.267 1.00 87.06 80 ASN A C 1
ATOM 662 O O . ASN A 1 80 ? -5.750 -9.638 -12.481 1.00 87.06 80 ASN A O 1
ATOM 666 N N . SER A 1 81 ? -4.977 -8.865 -10.517 1.00 83.81 81 SER A N 1
ATOM 667 C CA . SER A 1 81 ? -3.706 -8.346 -11.045 1.00 83.81 81 SER A CA 1
ATOM 668 C C . SER A 1 81 ? -2.594 -9.401 -11.118 1.00 83.81 81 SER A C 1
ATOM 670 O O . SER A 1 81 ? -1.509 -9.106 -11.615 1.00 83.81 81 SER A O 1
ATOM 672 N N . GLY A 1 82 ? -2.865 -10.640 -10.689 1.00 82.19 82 GLY A N 1
ATOM 673 C CA . GLY A 1 82 ? -1.910 -11.750 -10.741 1.00 82.19 82 GLY A CA 1
ATOM 674 C C . GLY A 1 82 ? -1.032 -11.880 -9.496 1.00 82.19 82 GLY A C 1
ATOM 675 O O . GLY A 1 82 ? -0.023 -12.584 -9.539 1.00 82.19 82 GLY A O 1
ATOM 676 N N . ILE A 1 83 ? -1.397 -11.224 -8.390 1.00 82.00 83 ILE A N 1
ATOM 677 C CA . ILE A 1 83 ? -0.717 -11.396 -7.105 1.00 82.00 83 ILE A CA 1
ATOM 678 C C . ILE A 1 83 ? -1.163 -12.715 -6.487 1.00 82.00 83 ILE A C 1
ATOM 680 O O . ILE A 1 83 ? -2.354 -12.949 -6.277 1.00 82.00 83 ILE A O 1
ATOM 684 N N . ASN A 1 84 ? -0.185 -13.570 -6.197 1.00 77.19 84 ASN A N 1
ATOM 685 C CA . ASN A 1 84 ? -0.402 -14.764 -5.396 1.00 77.19 84 ASN A CA 1
ATOM 686 C C . ASN A 1 84 ? -0.325 -14.365 -3.919 1.00 77.19 84 ASN A C 1
ATOM 688 O O . ASN A 1 84 ? 0.755 -14.002 -3.451 1.00 77.19 84 ASN A O 1
ATOM 692 N N . LEU A 1 85 ? -1.483 -14.359 -3.263 1.00 71.50 85 LEU A N 1
ATOM 693 C CA . LEU A 1 85 ? -1.672 -13.992 -1.860 1.00 71.50 85 LEU A CA 1
ATOM 694 C C . LEU A 1 85 ? -1.640 -15.240 -0.987 1.00 71.50 85 LEU A C 1
ATOM 696 O O . LEU A 1 85 ? -2.301 -16.225 -1.392 1.00 71.50 85 LEU A O 1
#

pLDDT: mean 88.46, std 6.97, range [60.34, 97.75]

Secondary structure (DSSP, 8-state):
--EEEES--SSPPPTT--HHHHHHHHHHHHHHSPEEEEEEEEE---TTS---EEEEEEEP----TTTS---HHHHHHHHHTT---